Protein AF-A0A2G9T9T9-F1 (afdb_monomer_lite)

Organism: Teladorsagia circumcincta (NCBI:txid45464)

InterPro domains:
  IPR003439 ABC transporter-like, ATP-binding domain [PF00005] (70-100)
  IPR027417 P-loop containing nucleoside triphosphate hydrolase [G3DSA:3.40.50.300] (8-101)
  IPR027417 P-loop containing nucleoside triphosphate hydrolase [SSF52540] (23-100)
  IPR050173 ATP-binding cassette transporter C-like [PTHR24223] (2-101)

Radius of gyration: 25.41 Å; chains: 1; bounding box: 41×29×82 Å

pLDDT: mean 73.99, std 16.61, range [39.47, 94.25]

Sequence (101 aa):
MFQATVCSERINDFLRADELIRQRESPNDQEPSILLDNCFFSWGKEKEHLKDVCCPSHAHTKYPYVLYLQITLDVQKGELHAIVGSFGSGKSSLLSAILGN

Foldseek 3Di:
DVVVVVVVVVVVVVVPPDDPPPPPPDPPPFDFPDFDDQDKDWDDDDPPPPPPPPDPPDDPDPDPLIQIDTDGDTHTPPDDDDDDDDPPNCPVVVVCVRVVD

Secondary structure (DSSP, 8-state):
-HHHHHHHHHHHHHHHSPP-------TT----SEE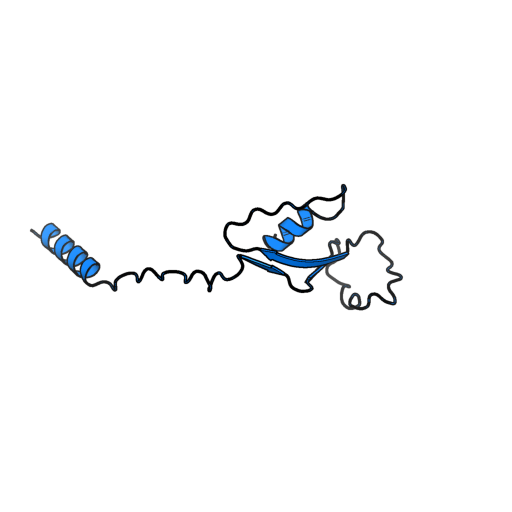EEEEEEEE-S-TT-TTS---TT----S-TT-EEEEEEEEE-TT--------TTSSHHHHHHHHHT-

Structure (mmCIF, N/CA/C/O backbone):
data_AF-A0A2G9T9T9-F1
#
_entry.id   AF-A0A2G9T9T9-F1
#
loop_
_atom_site.group_PDB
_atom_site.id
_atom_site.type_symbol
_atom_site.label_atom_id
_atom_site.label_alt_id
_atom_site.label_comp_id
_atom_site.label_asym_id
_atom_site.label_entity_id
_atom_site.label_seq_id
_atom_site.pdbx_PDB_ins_code
_atom_site.Cartn_x
_atom_site.Cartn_y
_atom_site.Cartn_z
_atom_site.occupancy
_atom_site.B_iso_or_equiv
_atom_site.auth_seq_id
_atom_site.auth_comp_id
_atom_site.auth_asym_id
_atom_site.auth_atom_id
_atom_site.pdbx_PDB_model_num
ATOM 1 N N . MET A 1 1 ? -5.260 15.679 53.254 1.00 62.16 1 MET A N 1
ATOM 2 C CA . MET A 1 1 ? -6.412 16.455 52.738 1.00 62.16 1 MET A CA 1
ATOM 3 C C . MET A 1 1 ? -6.155 16.999 51.332 1.00 62.16 1 MET A C 1
ATOM 5 O O . MET A 1 1 ? -6.963 16.725 50.463 1.00 62.16 1 MET A O 1
ATOM 9 N N . PHE A 1 2 ? -5.010 17.641 51.060 1.00 76.00 2 PHE A N 1
ATOM 10 C CA . PHE A 1 2 ? -4.683 18.222 49.741 1.00 76.00 2 PHE A CA 1
ATOM 11 C C . PHE A 1 2 ? -4.731 17.262 48.539 1.00 76.00 2 PHE A C 1
ATOM 13 O O . PHE A 1 2 ? -5.241 17.626 47.487 1.00 76.00 2 PHE A O 1
ATOM 20 N N . GLN A 1 3 ? -4.250 16.023 48.684 1.00 69.81 3 GLN A N 1
ATOM 21 C CA . GLN A 1 3 ? -4.283 15.050 47.582 1.00 69.81 3 GLN A CA 1
ATOM 22 C C . GLN A 1 3 ? -5.710 14.665 47.165 1.00 69.81 3 GLN A C 1
ATOM 24 O O . GLN A 1 3 ? -5.955 14.436 45.985 1.00 69.81 3 GLN A O 1
ATOM 29 N N . ALA A 1 4 ? -6.658 14.638 48.108 1.00 81.88 4 ALA A N 1
ATOM 30 C CA . ALA A 1 4 ? -8.054 14.337 47.801 1.00 81.88 4 ALA A CA 1
ATOM 31 C C . ALA A 1 4 ? -8.689 15.455 46.963 1.00 81.88 4 ALA A C 1
ATOM 33 O O . ALA A 1 4 ? -9.405 15.170 46.009 1.00 81.88 4 ALA A O 1
ATOM 34 N N . THR A 1 5 ? -8.358 16.713 47.265 1.00 90.38 5 THR A N 1
ATOM 35 C CA . THR A 1 5 ? -8.815 17.879 46.499 1.00 90.38 5 THR A CA 1
ATOM 36 C C . THR A 1 5 ? -8.304 17.836 45.058 1.00 90.38 5 THR A C 1
ATOM 38 O O . THR A 1 5 ? -9.103 17.913 44.130 1.00 90.38 5 THR A O 1
ATOM 41 N N . VAL A 1 6 ? -7.002 17.594 44.863 1.00 90.56 6 VAL A N 1
ATOM 42 C CA . VAL A 1 6 ? -6.384 17.528 43.523 1.00 90.56 6 VAL A CA 1
ATOM 43 C C . VAL A 1 6 ? -6.962 16.387 42.679 1.00 90.56 6 VAL A C 1
ATOM 45 O O . VAL A 1 6 ? -7.196 16.551 41.484 1.00 90.56 6 VAL A O 1
ATOM 48 N N . CYS A 1 7 ? -7.214 15.216 43.272 1.00 89.50 7 CYS A N 1
ATOM 49 C CA . CYS A 1 7 ? -7.834 14.104 42.547 1.00 89.50 7 CYS A CA 1
ATOM 50 C C . CYS A 1 7 ? -9.299 14.389 42.187 1.00 89.50 7 CYS A C 1
ATOM 52 O O . CYS A 1 7 ? -9.741 14.006 41.105 1.00 89.50 7 CYS A O 1
ATOM 54 N N . SER A 1 8 ? -10.035 15.076 43.065 1.00 92.62 8 SER A N 1
ATOM 55 C CA . SER A 1 8 ? -11.430 15.445 42.819 1.00 92.62 8 SER A CA 1
ATOM 56 C C . SER A 1 8 ? -11.561 16.432 41.657 1.00 92.62 8 SER A C 1
ATOM 58 O O . SER A 1 8 ? -12.471 16.285 40.845 1.00 92.62 8 SER A O 1
ATOM 60 N N . GLU A 1 9 ? -10.636 17.389 41.540 1.00 93.00 9 GLU A N 1
ATOM 61 C CA . GLU A 1 9 ? -10.565 18.313 40.399 1.00 93.00 9 GLU A CA 1
ATOM 62 C C . GLU A 1 9 ? -10.275 17.568 39.094 1.00 93.00 9 GLU A C 1
ATOM 64 O O . GLU A 1 9 ? -11.014 17.723 38.130 1.00 93.00 9 GLU A O 1
ATOM 69 N N . ARG A 1 10 ? -9.294 16.657 39.084 1.00 92.38 10 ARG A N 1
ATOM 70 C CA . ARG A 1 10 ? -8.954 15.870 37.883 1.00 92.38 10 ARG A CA 1
ATOM 71 C C . ARG A 1 10 ? -10.107 15.001 37.386 1.00 92.38 10 ARG A C 1
ATOM 73 O O . ARG A 1 10 ? -10.309 14.892 36.182 1.00 92.38 10 ARG A O 1
ATOM 80 N N . ILE A 1 11 ? -10.849 14.369 38.299 1.00 94.25 11 ILE A N 1
ATOM 81 C CA . ILE A 1 11 ? -12.031 13.573 37.940 1.00 94.25 11 ILE A CA 1
ATOM 82 C C . ILE A 1 11 ? -13.135 14.486 37.408 1.00 94.25 11 ILE A C 1
ATOM 84 O O . ILE A 1 11 ? -13.761 14.158 36.406 1.00 94.25 11 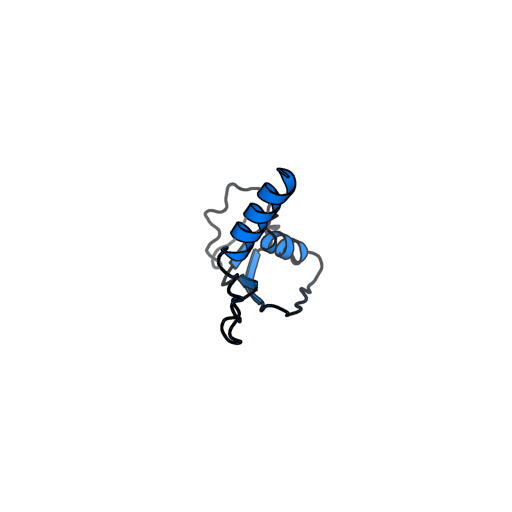ILE A O 1
ATOM 88 N N . ASN A 1 12 ? -13.367 15.631 38.050 1.00 93.62 12 ASN A N 1
ATOM 89 C CA . ASN A 1 12 ? -14.365 16.594 37.603 1.00 93.62 12 ASN A CA 1
ATOM 90 C C . ASN A 1 12 ? -14.031 17.169 36.216 1.00 93.62 12 ASN A C 1
ATOM 92 O O . ASN A 1 12 ? -14.931 17.299 35.394 1.00 93.62 12 ASN A O 1
ATOM 96 N N . ASP A 1 13 ? -12.760 17.452 35.935 1.00 91.75 13 ASP A N 1
ATOM 97 C CA . ASP A 1 13 ? -12.307 17.912 34.621 1.00 91.75 13 ASP A CA 1
ATOM 98 C C . ASP A 1 13 ? -12.451 16.812 33.564 1.00 91.75 13 ASP A C 1
ATOM 100 O O . ASP A 1 13 ? -12.935 17.073 32.467 1.00 91.75 13 ASP A O 1
ATOM 104 N N . PHE A 1 14 ? -12.114 15.564 33.906 1.00 90.12 14 PHE A N 1
ATOM 105 C CA . PHE A 1 14 ? -12.294 14.419 33.013 1.00 90.12 14 PHE A CA 1
ATOM 106 C C . PHE A 1 14 ? -13.770 14.156 32.685 1.00 90.12 14 PHE A C 1
ATOM 108 O O . PHE A 1 14 ? -14.107 13.919 31.532 1.00 90.12 14 PHE A O 1
ATOM 115 N N . LEU A 1 15 ? -14.660 14.225 33.680 1.00 90.12 15 LEU A N 1
ATOM 116 C CA . LEU A 1 15 ? -16.101 14.015 33.491 1.00 90.12 15 LEU A CA 1
ATOM 117 C C . LEU A 1 15 ? -16.795 15.178 32.769 1.00 90.12 15 LEU A C 1
ATOM 119 O O . LEU A 1 15 ? -17.901 15.002 32.268 1.00 90.12 15 LEU A O 1
ATOM 123 N N . ARG A 1 16 ? -16.175 16.364 32.747 1.00 89.81 16 ARG A N 1
ATOM 124 C CA . ARG A 1 16 ? -16.648 17.537 31.996 1.00 89.81 16 ARG A CA 1
ATOM 125 C C . ARG A 1 16 ? -16.047 17.644 30.600 1.00 89.81 16 ARG A C 1
ATOM 127 O O . ARG A 1 16 ? -16.463 18.526 29.855 1.00 89.81 16 ARG A O 1
ATOM 134 N N . ALA A 1 17 ? -15.060 16.817 30.270 1.00 88.69 17 ALA A N 1
ATOM 135 C CA . ALA A 1 17 ? -14.508 16.783 28.930 1.00 88.69 17 ALA A CA 1
ATOM 136 C C . ALA A 1 17 ? -15.595 16.346 27.941 1.00 88.69 17 ALA A C 1
ATOM 138 O O . ALA A 1 17 ? -16.443 15.513 28.270 1.00 88.69 17 ALA A O 1
ATOM 139 N N . ASP A 1 18 ? -15.560 16.910 26.736 1.00 87.06 18 ASP A N 1
ATOM 140 C CA . ASP A 1 18 ? -16.483 16.519 25.678 1.00 87.06 18 ASP A CA 1
ATOM 141 C C . ASP A 1 18 ? -16.374 15.011 25.422 1.00 87.06 18 ASP A C 1
ATOM 143 O O . ASP A 1 18 ? -15.274 14.457 25.298 1.00 87.06 18 ASP A O 1
ATOM 147 N N . GLU A 1 19 ? -17.522 14.334 25.352 1.00 80.69 19 GLU A N 1
ATOM 148 C CA . GLU A 1 19 ? -17.542 12.919 25.007 1.00 80.69 19 GLU A CA 1
ATOM 149 C C . GLU A 1 19 ? -16.928 12.731 23.618 1.00 80.69 19 GLU A C 1
ATOM 151 O O . GLU A 1 19 ? -17.285 13.414 22.653 1.00 80.69 19 GLU A O 1
ATOM 156 N N . LEU A 1 20 ? -16.017 11.763 23.497 1.00 74.88 20 LEU A N 1
ATOM 157 C CA . LEU A 1 20 ? -15.540 11.329 22.193 1.00 74.88 20 LEU A CA 1
ATOM 158 C C . LEU A 1 20 ? -16.722 10.723 21.439 1.00 74.88 20 LEU A C 1
ATOM 160 O O . LEU A 1 20 ? -17.114 9.578 21.673 1.00 74.88 20 LEU A O 1
ATOM 164 N N . ILE A 1 21 ? -17.284 11.500 20.518 1.00 75.06 21 ILE A N 1
ATOM 165 C CA . ILE A 1 21 ? -18.305 11.022 19.599 1.00 75.06 21 ILE A CA 1
ATOM 166 C C . ILE A 1 21 ? -17.648 9.936 18.753 1.00 75.06 21 ILE A C 1
ATOM 168 O O . ILE A 1 21 ? -16.835 10.204 17.867 1.00 75.06 21 ILE A O 1
ATOM 172 N N . ARG A 1 22 ? -17.992 8.679 19.034 1.00 64.69 22 ARG A N 1
ATOM 173 C CA . ARG A 1 22 ? -17.602 7.552 18.193 1.00 64.69 22 ARG A CA 1
ATOM 174 C C . ARG A 1 22 ? -18.381 7.692 16.891 1.00 64.69 22 ARG A C 1
ATOM 176 O O . ARG A 1 22 ? -19.531 7.261 16.820 1.00 64.69 22 ARG A O 1
ATOM 183 N N . GLN A 1 23 ? -17.790 8.339 15.886 1.00 62.47 23 GLN A N 1
ATOM 184 C CA . GLN A 1 23 ? -18.369 8.352 14.549 1.00 62.47 23 GLN A CA 1
ATOM 185 C C . GLN A 1 23 ? -18.572 6.894 14.130 1.00 62.47 23 GLN A C 1
ATOM 187 O O . GLN A 1 23 ? -17.620 6.130 13.977 1.00 62.47 23 GLN A O 1
ATOM 192 N N . ARG A 1 24 ? -19.838 6.482 14.011 1.00 57.53 24 ARG A N 1
ATOM 193 C CA . ARG A 1 24 ? -20.180 5.299 13.232 1.00 57.53 24 ARG A CA 1
ATOM 194 C C . ARG A 1 24 ? -19.790 5.648 11.805 1.00 57.53 24 ARG A C 1
ATOM 196 O O . ARG A 1 24 ? -20.457 6.486 11.205 1.00 57.53 24 ARG A O 1
ATOM 203 N N . GLU A 1 25 ? -18.718 5.046 11.297 1.00 59.72 25 GLU A N 1
ATOM 204 C CA . GLU A 1 25 ? -18.498 5.008 9.855 1.00 59.72 25 GLU A CA 1
ATOM 205 C C . GLU A 1 25 ? -19.795 4.449 9.253 1.00 59.72 25 GLU A C 1
ATOM 207 O O . GLU A 1 25 ? -20.243 3.353 9.612 1.00 59.72 25 GLU A O 1
ATOM 212 N N . SER A 1 26 ? -20.478 5.247 8.432 1.00 57.38 26 SER A N 1
ATOM 213 C CA . SER A 1 26 ? -21.557 4.711 7.619 1.00 57.38 26 SER A CA 1
ATOM 214 C C . SER A 1 26 ? -20.915 3.636 6.724 1.00 57.38 26 SER A C 1
ATOM 216 O O . SER A 1 26 ? -19.773 3.815 6.291 1.00 57.38 26 SER A O 1
ATOM 218 N N . PRO A 1 27 ? -21.579 2.507 6.427 1.00 59.00 27 PRO A N 1
ATOM 219 C CA . PRO A 1 27 ? -20.998 1.489 5.547 1.00 59.00 27 PRO A CA 1
ATOM 220 C C . PRO A 1 27 ? -20.656 2.021 4.142 1.00 59.00 27 PRO A C 1
ATOM 222 O O . PRO A 1 27 ? -20.036 1.303 3.368 1.00 59.00 27 PRO A O 1
ATOM 225 N N . ASN A 1 28 ? -21.050 3.260 3.821 1.00 57.38 28 ASN A N 1
ATOM 226 C CA . ASN A 1 28 ? -20.879 3.892 2.521 1.00 57.38 28 ASN A CA 1
ATOM 227 C C . ASN A 1 28 ? -19.841 5.035 2.497 1.00 57.38 28 ASN A C 1
ATOM 229 O O . ASN A 1 28 ? -19.523 5.499 1.410 1.00 57.38 28 ASN A O 1
ATOM 233 N N . ASP A 1 29 ? -19.302 5.462 3.648 1.00 59.31 29 ASP A N 1
ATOM 234 C CA . ASP A 1 29 ? -18.213 6.457 3.751 1.00 59.31 29 ASP A CA 1
ATOM 235 C C . ASP A 1 29 ? -16.862 5.777 4.044 1.00 59.31 29 ASP A C 1
ATOM 237 O O . ASP A 1 29 ? -16.065 6.235 4.865 1.00 59.31 29 ASP A O 1
ATOM 241 N N . GLN A 1 30 ? -16.600 4.628 3.418 1.00 65.88 30 GLN A N 1
ATOM 242 C CA . GLN A 1 30 ? -15.258 4.050 3.436 1.00 65.88 30 GLN A CA 1
ATOM 243 C C . GLN A 1 30 ? -14.414 4.844 2.433 1.00 65.88 30 GLN A C 1
ATOM 245 O O . GLN A 1 30 ? -14.424 4.558 1.239 1.00 65.88 30 GLN A O 1
ATOM 250 N N . GLU A 1 31 ? -13.715 5.883 2.897 1.00 72.06 31 GLU A N 1
ATOM 251 C CA . GLU A 1 31 ? -12.654 6.475 2.080 1.00 72.06 31 GLU A CA 1
ATOM 252 C C . GLU A 1 31 ? -11.615 5.386 1.748 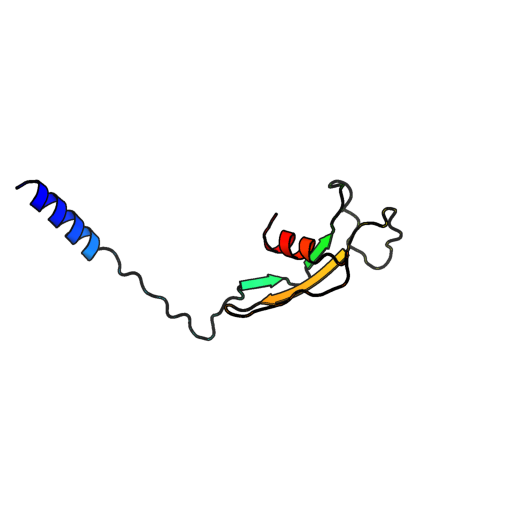1.00 72.06 31 GLU A C 1
ATOM 254 O O . GLU A 1 31 ? -11.217 4.626 2.649 1.00 72.06 31 GLU A O 1
ATOM 259 N N . PRO A 1 32 ? -11.175 5.285 0.479 1.00 80.00 32 PRO A N 1
ATOM 260 C CA . PRO A 1 32 ? -10.188 4.295 0.080 1.00 80.00 32 PRO A CA 1
ATOM 261 C C . PRO A 1 32 ? -8.897 4.503 0.870 1.00 80.00 32 PRO A C 1
ATOM 263 O O . PRO A 1 32 ? -8.449 5.625 1.101 1.00 80.00 32 PRO A O 1
ATOM 266 N N . SER A 1 33 ? -8.277 3.399 1.282 1.00 84.56 33 SER A N 1
ATOM 267 C CA . SER A 1 33 ? -7.009 3.438 2.018 1.00 84.56 33 SER A CA 1
ATOM 268 C C . SER A 1 33 ? -5.845 3.841 1.120 1.00 84.56 33 SER A C 1
ATOM 270 O O . SER A 1 33 ? -4.896 4.469 1.582 1.00 84.56 33 SER A O 1
ATOM 272 N N . ILE A 1 34 ? -5.897 3.452 -0.155 1.00 87.88 34 ILE A N 1
ATOM 273 C CA . ILE A 1 34 ? -4.907 3.822 -1.166 1.00 87.88 34 ILE A CA 1
ATOM 274 C C . ILE A 1 34 ? -5.669 4.128 -2.451 1.00 87.88 34 ILE A C 1
ATOM 276 O O . ILE A 1 34 ? -6.371 3.260 -2.965 1.00 87.88 34 ILE A O 1
ATOM 280 N N . LEU A 1 35 ? -5.498 5.341 -2.973 1.00 89.50 35 LEU A N 1
ATOM 281 C CA . LEU A 1 35 ? -6.031 5.757 -4.265 1.00 89.50 35 LEU A CA 1
ATOM 282 C C . LEU A 1 35 ? -4.889 6.309 -5.120 1.00 89.50 35 LEU A C 1
ATOM 284 O O . LEU A 1 35 ? -4.299 7.340 -4.803 1.00 89.50 35 LEU A O 1
ATOM 288 N N . LEU A 1 36 ? -4.579 5.610 -6.204 1.00 88.56 36 LEU A N 1
ATOM 289 C CA . LEU A 1 36 ? -3.689 6.056 -7.266 1.00 88.56 36 LEU A CA 1
ATOM 290 C C . LEU A 1 36 ? -4.542 6.213 -8.521 1.00 88.56 36 LEU A C 1
ATOM 292 O O . LEU A 1 36 ? -5.133 5.236 -8.972 1.00 88.56 36 LEU A O 1
ATOM 296 N N . ASP A 1 37 ? -4.598 7.409 -9.097 1.00 88.06 37 ASP A N 1
ATOM 297 C CA . ASP A 1 37 ? -5.263 7.644 -10.382 1.00 88.06 37 ASP A CA 1
ATOM 298 C C . ASP A 1 37 ? -4.245 8.124 -11.412 1.00 88.06 37 ASP A C 1
ATOM 300 O O . ASP A 1 37 ? -3.584 9.141 -11.203 1.00 88.06 37 ASP A O 1
ATOM 304 N N . ASN A 1 38 ? -4.080 7.362 -12.499 1.00 83.38 38 ASN A N 1
ATOM 305 C CA . ASN A 1 38 ? -3.191 7.683 -13.621 1.00 83.38 38 ASN A CA 1
ATOM 306 C C . ASN A 1 38 ? -1.782 8.126 -13.188 1.00 83.38 38 ASN A C 1
ATOM 308 O O . ASN A 1 38 ? -1.184 9.039 -13.763 1.00 83.38 38 ASN A O 1
ATOM 312 N N . CYS A 1 39 ? -1.249 7.480 -12.152 1.00 79.44 39 CYS A N 1
ATOM 313 C CA . CYS A 1 39 ? 0.029 7.845 -11.564 1.00 79.44 39 CYS A CA 1
ATOM 314 C C . CYS A 1 39 ? 1.177 7.280 -12.401 1.00 79.44 39 CYS A C 1
ATOM 316 O O . CYS A 1 39 ? 1.162 6.102 -12.764 1.00 79.44 39 CYS A O 1
ATOM 318 N N . PHE A 1 40 ? 2.188 8.110 -12.657 1.00 81.38 40 PHE A N 1
ATOM 319 C CA . PHE A 1 40 ? 3.392 7.730 -13.389 1.00 81.38 40 PHE A CA 1
ATOM 320 C C . PHE A 1 40 ? 4.592 7.665 -12.458 1.00 81.38 40 PHE A C 1
ATOM 322 O O . PHE A 1 40 ? 4.914 8.636 -11.774 1.00 81.38 40 PHE A O 1
ATOM 329 N N . PHE A 1 41 ? 5.288 6.533 -12.478 1.00 78.56 41 PHE A N 1
ATOM 330 C CA . PHE A 1 41 ? 6.493 6.340 -11.691 1.00 78.56 41 PHE A CA 1
ATOM 331 C C . PHE A 1 41 ? 7.704 6.058 -12.577 1.00 78.56 41 PHE A C 1
ATOM 333 O O . PHE A 1 41 ? 7.618 5.304 -13.548 1.00 78.56 41 PHE A O 1
ATOM 340 N N . SER A 1 42 ? 8.841 6.651 -12.205 1.00 78.06 42 SER A N 1
ATOM 341 C CA . SER A 1 42 ? 10.133 6.461 -12.863 1.00 78.06 42 SER A CA 1
ATOM 342 C C . SER A 1 42 ? 11.250 6.327 -11.833 1.00 78.06 42 SER A C 1
ATOM 344 O O . SER A 1 42 ? 11.411 7.208 -10.989 1.00 78.06 42 SER A O 1
ATOM 346 N N . TRP A 1 43 ? 12.065 5.275 -11.931 1.00 74.75 43 TRP A N 1
ATOM 347 C CA . TRP A 1 43 ? 13.261 5.103 -11.098 1.00 74.75 43 TRP A CA 1
ATOM 348 C C . TRP A 1 43 ? 14.530 5.243 -11.938 1.00 74.75 43 TRP A C 1
ATOM 350 O O . TRP A 1 43 ? 14.736 4.505 -12.898 1.00 74.75 43 TRP A O 1
ATOM 360 N N . GLY A 1 44 ? 15.390 6.191 -11.560 1.00 65.94 44 GLY A N 1
ATOM 361 C CA . GLY A 1 44 ? 16.666 6.488 -12.212 1.00 65.94 44 GLY A CA 1
ATOM 362 C C . GLY A 1 44 ? 17.542 7.377 -11.322 1.00 65.94 44 GLY A C 1
ATOM 363 O O . GLY A 1 44 ? 17.033 8.080 -10.453 1.00 65.94 44 GLY A O 1
ATOM 364 N N . LYS A 1 45 ? 18.870 7.319 -11.491 1.00 58.41 45 LYS A N 1
ATOM 365 C CA . LYS A 1 45 ? 19.840 7.992 -10.601 1.00 58.41 45 LYS A CA 1
ATOM 366 C C . LYS A 1 45 ? 20.029 9.497 -10.843 1.00 58.41 45 LYS A C 1
ATOM 368 O O . LYS A 1 45 ? 20.770 10.115 -10.089 1.00 58.41 45 LYS A O 1
ATOM 373 N N . GLU A 1 46 ? 19.365 10.110 -11.817 1.00 55.94 46 GLU A N 1
ATOM 374 C CA . GLU A 1 46 ? 19.569 11.532 -12.122 1.00 55.94 46 GLU A CA 1
ATOM 375 C C . GLU A 1 46 ? 18.265 12.323 -11.992 1.00 55.94 46 GLU A C 1
ATOM 377 O O . GLU A 1 46 ? 17.340 12.178 -12.787 1.00 55.94 46 GLU A O 1
ATOM 382 N N . LYS A 1 47 ? 18.204 13.174 -10.961 1.00 48.81 47 LYS A N 1
ATOM 383 C CA . LYS A 1 47 ? 17.052 14.024 -10.621 1.00 48.81 47 LYS A CA 1
ATOM 384 C C . LYS A 1 47 ? 16.894 15.258 -11.525 1.00 48.81 47 LYS A C 1
ATOM 386 O O . LYS A 1 47 ? 16.024 16.078 -11.258 1.00 48.81 47 LYS A O 1
ATOM 391 N N . GLU A 1 48 ? 17.699 15.422 -12.577 1.00 52.28 48 GLU A N 1
ATOM 392 C CA . GLU A 1 48 ? 17.832 16.736 -13.227 1.00 52.28 48 GLU A CA 1
ATOM 393 C C . GLU A 1 48 ? 17.216 16.886 -14.627 1.00 52.28 48 GLU A C 1
ATOM 395 O O . GLU A 1 48 ? 17.096 18.023 -15.075 1.00 52.28 48 GLU A O 1
ATOM 400 N N . HIS A 1 49 ? 16.787 15.838 -15.343 1.00 45.00 49 HIS A N 1
ATOM 401 C CA . HIS A 1 49 ? 16.359 15.982 -16.759 1.00 45.00 49 HIS A CA 1
ATOM 402 C C . HIS A 1 49 ? 14.963 15.407 -17.095 1.00 45.00 49 HIS A C 1
ATOM 404 O O . HIS A 1 49 ? 14.674 15.074 -18.240 1.00 45.00 49 HIS A O 1
ATOM 410 N N . LEU A 1 50 ? 14.047 15.339 -16.124 1.00 50.66 50 LEU A N 1
ATOM 411 C CA . LEU A 1 50 ? 12.675 14.833 -16.324 1.00 50.66 50 LEU A CA 1
ATOM 412 C C . LEU A 1 50 ? 11.667 15.892 -16.826 1.00 50.66 50 LEU A C 1
ATOM 414 O O . LEU A 1 50 ? 10.474 15.760 -16.577 1.00 50.66 50 LEU A O 1
ATOM 418 N N . LYS A 1 51 ? 12.103 16.954 -17.519 1.00 47.50 51 LYS A N 1
ATOM 419 C CA . LYS A 1 51 ? 11.157 17.937 -18.094 1.00 47.50 51 LYS A CA 1
ATOM 420 C C . LYS A 1 51 ? 10.506 17.476 -19.403 1.00 47.50 51 LYS A C 1
ATOM 422 O O . LYS A 1 51 ? 9.469 18.019 -19.765 1.00 47.50 51 LYS A O 1
ATOM 427 N N . ASP A 1 52 ? 11.039 16.435 -20.043 1.00 46.31 52 ASP A N 1
ATOM 428 C CA . ASP A 1 52 ? 10.611 16.031 -21.391 1.00 46.31 52 ASP A CA 1
ATOM 429 C C . ASP A 1 52 ? 9.892 14.670 -21.459 1.00 46.31 52 ASP A C 1
ATOM 431 O O . ASP A 1 52 ? 9.599 14.173 -22.545 1.00 46.31 52 ASP A O 1
ATOM 435 N N . VAL A 1 53 ? 9.554 14.047 -20.324 1.00 52.38 53 VAL A N 1
ATOM 436 C CA . VAL A 1 53 ? 8.932 12.705 -20.302 1.00 52.38 53 VAL A CA 1
ATOM 437 C C . VAL A 1 53 ? 7.433 12.787 -19.988 1.00 52.38 53 VAL A C 1
ATOM 439 O O . VAL A 1 53 ? 6.952 12.193 -19.031 1.00 52.38 53 VAL A O 1
ATOM 442 N N . CYS A 1 54 ? 6.683 13.532 -20.804 1.00 43.84 54 CYS A N 1
ATOM 443 C CA . CYS A 1 54 ? 5.208 13.528 -20.782 1.00 43.84 54 CYS A CA 1
ATOM 444 C C . CYS A 1 54 ? 4.572 13.048 -22.098 1.00 43.84 54 CYS A C 1
ATOM 446 O O . CYS A 1 54 ? 3.351 13.061 -22.227 1.00 43.84 54 CYS A O 1
ATOM 448 N N . CYS A 1 55 ? 5.362 12.593 -23.077 1.00 39.47 55 CYS A N 1
ATOM 449 C CA . CYS A 1 55 ? 4.841 12.221 -24.394 1.00 39.47 55 CYS A CA 1
ATOM 450 C C . CYS A 1 55 ? 5.214 10.769 -24.756 1.00 39.47 55 CYS A C 1
ATOM 452 O O . CYS A 1 55 ? 6.355 10.520 -25.148 1.00 39.47 55 CYS A O 1
ATOM 454 N N . PRO A 1 56 ? 4.263 9.813 -24.720 1.00 47.25 56 PRO A N 1
ATOM 455 C CA . PRO A 1 56 ? 4.513 8.420 -25.103 1.00 47.25 56 PRO A CA 1
ATOM 456 C C . PRO A 1 56 ? 4.768 8.222 -26.609 1.00 47.25 56 PRO A C 1
ATOM 458 O O . PRO A 1 56 ? 5.122 7.129 -27.035 1.00 47.25 56 PRO A O 1
ATOM 461 N N . SER A 1 57 ? 4.603 9.261 -27.436 1.00 43.88 57 SER A N 1
ATOM 462 C CA . SER A 1 57 ? 4.687 9.148 -28.899 1.00 43.88 57 SER A CA 1
ATOM 463 C C . SER A 1 57 ? 6.091 9.302 -29.503 1.00 43.88 57 SER A C 1
ATOM 465 O O . SER A 1 57 ? 6.258 8.986 -30.674 1.00 43.88 57 SER A O 1
ATOM 467 N N . HIS A 1 58 ? 7.084 9.817 -28.766 1.00 43.53 58 HIS A N 1
ATOM 468 C CA . HIS A 1 58 ? 8.395 10.188 -29.336 1.00 43.53 58 HIS A CA 1
ATOM 469 C C . HIS A 1 58 ? 9.563 9.987 -28.350 1.00 43.53 58 HIS A C 1
ATOM 471 O O . HIS A 1 58 ? 10.423 10.850 -28.200 1.00 43.53 58 HIS A O 1
ATOM 477 N N . ALA A 1 59 ? 9.622 8.851 -27.655 1.00 46.19 59 ALA A N 1
ATOM 478 C CA . ALA A 1 59 ? 10.716 8.560 -26.726 1.00 46.19 59 ALA A CA 1
ATOM 479 C C . ALA A 1 59 ? 11.776 7.641 -27.361 1.00 46.19 59 ALA A C 1
ATOM 481 O O . ALA A 1 59 ? 11.867 6.459 -27.048 1.00 46.19 59 ALA A O 1
ATOM 482 N N . HIS A 1 60 ? 12.629 8.199 -28.225 1.00 42.16 60 HIS A N 1
ATOM 483 C CA . HIS A 1 60 ? 13.994 7.682 -28.384 1.00 42.16 60 HIS A CA 1
ATOM 484 C C . HIS A 1 60 ? 14.829 8.233 -27.219 1.00 42.16 60 HIS A C 1
ATOM 486 O O . HIS A 1 60 ? 15.579 9.198 -27.360 1.00 42.16 60 HIS A O 1
ATOM 492 N N . THR A 1 61 ? 14.644 7.680 -26.020 1.00 42.44 61 THR A N 1
ATOM 493 C CA . THR A 1 61 ? 15.360 8.128 -24.823 1.00 42.44 61 THR A CA 1
ATOM 494 C C . THR A 1 61 ? 16.696 7.403 -24.676 1.00 42.44 61 THR A C 1
ATOM 496 O O . THR A 1 61 ? 16.798 6.182 -24.621 1.00 42.44 61 THR A O 1
ATOM 499 N N . LYS A 1 62 ? 17.740 8.224 -24.566 1.00 47.88 62 LYS A N 1
ATOM 500 C CA . LYS A 1 62 ? 19.174 7.942 -24.387 1.00 47.88 62 LYS A CA 1
ATOM 501 C C . LYS A 1 62 ? 19.543 7.062 -23.169 1.00 47.88 62 LYS A C 1
ATOM 503 O O . LYS A 1 62 ? 20.718 6.763 -22.981 1.00 47.88 62 LYS A O 1
ATOM 508 N N . TYR A 1 63 ? 18.581 6.629 -22.351 1.00 47.97 63 TYR A N 1
ATOM 509 C CA . TYR A 1 63 ? 18.828 5.924 -21.088 1.00 47.97 63 TYR A CA 1
ATOM 510 C C . TYR A 1 63 ? 17.888 4.714 -20.938 1.00 47.97 63 TYR A C 1
ATOM 512 O O . TYR A 1 63 ? 16.735 4.878 -20.542 1.00 47.97 63 TYR A O 1
ATOM 520 N N . PRO A 1 64 ? 18.363 3.489 -21.222 1.00 49.72 64 PRO A N 1
ATOM 521 C CA . PRO A 1 64 ? 17.517 2.297 -21.354 1.00 49.72 64 PRO A CA 1
ATOM 522 C C . PRO A 1 64 ? 17.065 1.671 -20.020 1.00 49.72 64 PRO A C 1
ATOM 524 O O . PRO A 1 64 ? 16.476 0.596 -20.024 1.00 49.72 64 PRO A O 1
ATOM 527 N N . TYR A 1 65 ? 17.346 2.306 -18.876 1.00 55.00 65 TYR A N 1
ATOM 528 C CA . TYR A 1 65 ? 17.124 1.718 -17.545 1.00 55.00 65 TYR A CA 1
ATOM 529 C C . TYR A 1 65 ? 16.006 2.385 -16.736 1.00 55.00 65 TYR A C 1
ATOM 531 O O . TYR A 1 65 ? 15.828 2.057 -15.564 1.00 55.00 65 TYR A O 1
ATOM 539 N N . VAL A 1 66 ? 15.269 3.332 -17.324 1.00 60.50 66 VAL A N 1
ATOM 540 C CA . VAL A 1 66 ? 14.162 3.997 -16.629 1.00 60.50 66 VAL A CA 1
ATOM 541 C C . VAL A 1 66 ? 12.931 3.104 -16.708 1.00 60.50 66 VAL A C 1
ATOM 543 O O . VAL A 1 66 ? 12.343 2.927 -17.772 1.00 60.50 66 VAL A O 1
ATOM 546 N N . LEU A 1 67 ? 12.548 2.525 -15.572 1.00 65.69 67 LEU A N 1
ATOM 547 C CA . LEU A 1 67 ? 11.320 1.748 -15.470 1.00 65.69 67 LEU A CA 1
ATOM 548 C C . LEU A 1 67 ? 10.139 2.712 -15.378 1.00 65.69 67 LEU A C 1
ATOM 550 O O . LEU A 1 67 ? 10.050 3.456 -14.405 1.00 65.69 67 LEU A O 1
ATOM 554 N N . TYR A 1 68 ? 9.282 2.714 -16.398 1.00 68.75 68 TYR A N 1
ATOM 555 C CA . TYR A 1 68 ? 8.096 3.564 -16.487 1.00 68.75 68 TYR A CA 1
ATOM 556 C C . TYR A 1 68 ? 6.855 2.754 -16.125 1.00 68.75 68 TYR A C 1
ATOM 558 O O . TYR A 1 68 ? 6.599 1.711 -16.729 1.00 68.75 68 TYR A O 1
ATOM 566 N N . LEU A 1 69 ? 6.101 3.217 -15.132 1.00 73.81 69 LEU A N 1
ATOM 567 C CA . LEU A 1 69 ? 4.947 2.495 -14.612 1.00 73.81 69 LEU A CA 1
ATOM 568 C C . LEU A 1 69 ? 3.754 3.443 -14.513 1.00 73.81 69 LEU A C 1
ATOM 570 O O . LEU A 1 69 ? 3.807 4.406 -13.753 1.00 73.81 69 LEU A O 1
ATOM 574 N N . GLN A 1 70 ? 2.704 3.167 -15.286 1.00 81.81 70 GLN A N 1
ATOM 575 C CA . GLN A 1 70 ? 1.414 3.847 -15.189 1.00 81.81 70 GLN A CA 1
ATOM 576 C C . GLN A 1 70 ? 0.462 2.968 -14.379 1.00 81.81 70 GLN A C 1
ATOM 578 O O . GLN A 1 70 ? 0.205 1.830 -14.774 1.00 81.81 70 GLN A O 1
ATOM 583 N N . ILE A 1 71 ? -0.036 3.470 -13.247 1.00 84.69 71 ILE A N 1
ATOM 584 C CA . ILE A 1 71 ? -0.909 2.705 -12.348 1.00 84.69 71 ILE A CA 1
ATOM 585 C C . ILE A 1 71 ? -2.135 3.519 -11.961 1.00 84.69 71 ILE A C 1
ATOM 587 O O . ILE A 1 71 ? -2.024 4.664 -11.523 1.00 84.69 71 ILE A O 1
ATOM 591 N N . THR A 1 72 ? -3.280 2.846 -12.043 1.00 86.88 72 THR A N 1
ATOM 592 C CA . THR A 1 72 ? -4.516 3.218 -11.362 1.00 86.88 72 THR A CA 1
ATOM 593 C C . THR A 1 72 ? -4.848 2.097 -10.377 1.00 86.88 72 THR A C 1
ATOM 595 O O . THR A 1 72 ? -4.909 0.933 -10.774 1.00 86.88 72 THR A O 1
ATOM 598 N N . LEU A 1 73 ? -4.981 2.424 -9.094 1.00 88.00 73 LEU A N 1
ATOM 599 C CA . LEU A 1 73 ? -5.199 1.476 -8.004 1.00 88.00 73 LEU A CA 1
ATOM 600 C C . LEU A 1 73 ? -6.159 2.090 -6.983 1.00 88.00 73 LEU A C 1
ATOM 602 O O . LEU A 1 73 ? -5.914 3.188 -6.498 1.00 88.00 73 LEU A O 1
ATOM 606 N N . ASP A 1 74 ? -7.200 1.350 -6.628 1.00 90.12 74 ASP A N 1
ATOM 607 C CA . ASP A 1 74 ? -8.152 1.686 -5.5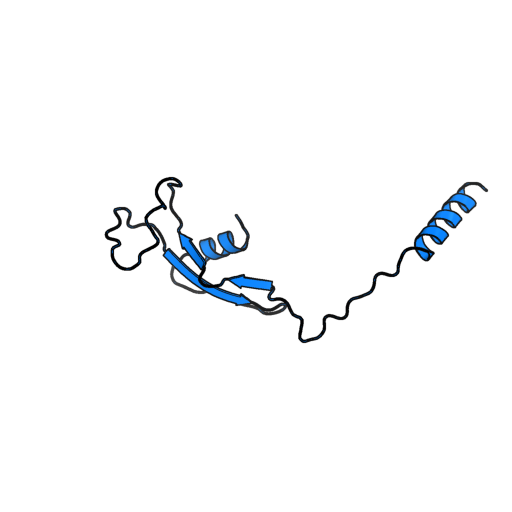71 1.00 90.12 74 ASP A CA 1
ATOM 608 C C . ASP A 1 74 ? -8.174 0.513 -4.583 1.00 90.12 74 ASP A C 1
ATOM 610 O O . ASP A 1 74 ? -8.476 -0.618 -4.972 1.00 90.12 74 ASP A O 1
ATOM 614 N N . VAL A 1 75 ? -7.752 0.760 -3.341 1.00 89.69 75 VAL A N 1
ATOM 615 C CA . VAL A 1 75 ? -7.711 -0.239 -2.263 1.00 89.69 75 VAL A CA 1
ATOM 616 C C . VAL A 1 75 ? -8.602 0.216 -1.122 1.00 89.69 75 VAL A C 1
ATOM 618 O O . VAL A 1 75 ? -8.343 1.246 -0.490 1.00 89.69 75 VAL A O 1
ATOM 621 N N . GLN A 1 76 ? -9.601 -0.601 -0.799 1.00 89.06 76 GLN A N 1
ATOM 622 C CA . GLN A 1 76 ? -10.530 -0.333 0.292 1.00 89.06 76 GLN A CA 1
ATOM 623 C C . GLN A 1 76 ? -9.976 -0.817 1.639 1.00 89.06 76 GLN A C 1
ATOM 625 O O . GLN A 1 76 ? -9.103 -1.691 1.716 1.00 89.06 76 GLN A O 1
ATOM 630 N N . LYS A 1 77 ? -10.475 -0.243 2.741 1.00 85.06 77 LYS A N 1
ATOM 631 C CA . LYS A 1 77 ? -10.080 -0.670 4.092 1.00 85.06 77 LYS A CA 1
ATOM 632 C C . LYS A 1 77 ? -10.452 -2.141 4.309 1.00 85.06 77 LYS A C 1
ATOM 634 O O . LYS A 1 77 ? -11.584 -2.553 4.080 1.00 85.06 77 LYS A O 1
ATOM 639 N N . GLY A 1 78 ? -9.499 -2.926 4.811 1.00 84.31 78 GLY A N 1
ATOM 640 C CA . GLY A 1 78 ? -9.707 -4.343 5.133 1.00 84.31 78 GLY A CA 1
ATOM 641 C C . GLY A 1 78 ? -9.519 -5.313 3.963 1.00 84.31 78 GLY A C 1
ATOM 642 O O . GLY A 1 78 ? -9.657 -6.519 4.161 1.00 84.31 78 GLY A O 1
ATOM 643 N N . GLU A 1 79 ? -9.161 -4.827 2.773 1.00 83.75 79 GLU A N 1
ATOM 644 C CA . GLU A 1 79 ? -8.826 -5.681 1.635 1.00 83.75 79 GLU A CA 1
ATOM 645 C C . GLU A 1 79 ? -7.360 -6.132 1.651 1.00 83.75 79 GLU A C 1
ATOM 647 O O . GLU A 1 79 ? -6.457 -5.402 2.064 1.00 83.75 79 GLU A O 1
ATOM 652 N N . LEU A 1 80 ? -7.114 -7.346 1.152 1.00 88.25 80 LEU A N 1
ATOM 653 C CA . LEU A 1 80 ? -5.774 -7.893 0.965 1.00 88.25 80 LEU A CA 1
ATOM 654 C C . LEU A 1 80 ? -5.454 -7.981 -0.529 1.00 88.25 80 LEU A C 1
ATOM 656 O O . LEU A 1 80 ? -6.027 -8.799 -1.246 1.00 88.25 80 LEU A O 1
ATOM 660 N N . HIS A 1 81 ? -4.490 -7.178 -0.974 1.00 88.75 81 HIS A N 1
ATOM 661 C CA . HIS A 1 81 ? -4.023 -7.140 -2.360 1.00 88.75 81 HIS A CA 1
ATOM 662 C C . HIS A 1 81 ? -2.611 -7.719 -2.483 1.00 88.75 81 HIS A C 1
ATOM 664 O O . HIS A 1 81 ? -1.764 -7.513 -1.613 1.00 88.75 81 HIS A O 1
ATOM 670 N N . ALA A 1 82 ? -2.340 -8.430 -3.580 1.00 91.00 82 ALA A N 1
ATOM 671 C CA . ALA A 1 82 ? -1.032 -9.020 -3.866 1.00 91.00 82 ALA A CA 1
ATOM 672 C C . ALA A 1 82 ? -0.444 -8.452 -5.165 1.00 91.00 82 ALA A C 1
ATOM 674 O O . ALA A 1 82 ? -1.047 -8.553 -6.231 1.00 91.00 82 ALA A O 1
ATOM 675 N N . ILE A 1 83 ? 0.770 -7.900 -5.087 1.00 88.75 83 ILE A N 1
ATOM 676 C CA . ILE A 1 83 ? 1.502 -7.383 -6.250 1.00 88.75 83 ILE A CA 1
ATOM 677 C C . ILE A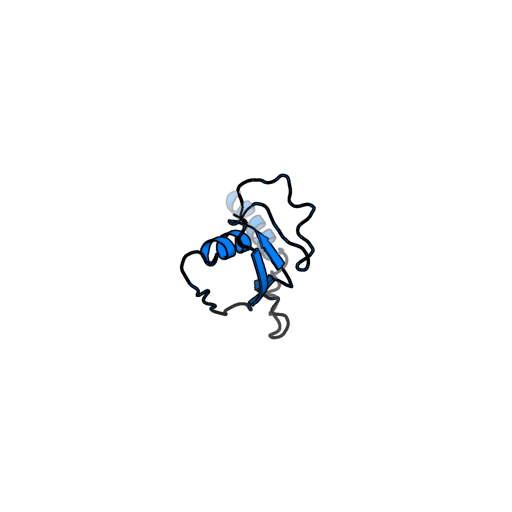 1 83 ? 2.432 -8.483 -6.777 1.00 88.75 83 ILE A C 1
ATOM 679 O O . ILE A 1 83 ? 3.408 -8.855 -6.121 1.00 88.75 83 ILE A O 1
ATOM 683 N N . VAL A 1 84 ? 2.160 -8.984 -7.984 1.00 89.81 84 VAL A N 1
ATOM 684 C CA . VAL A 1 84 ? 2.924 -10.067 -8.629 1.00 89.81 84 VAL A CA 1
ATOM 685 C C . VAL A 1 84 ? 3.491 -9.633 -9.982 1.00 89.81 84 VAL A C 1
ATOM 687 O O . VAL A 1 84 ? 2.952 -8.757 -10.648 1.00 89.81 84 VAL A O 1
ATOM 690 N N . GLY A 1 85 ? 4.617 -10.221 -10.388 1.00 87.69 85 GLY A N 1
ATOM 691 C CA . GLY A 1 85 ? 5.305 -9.872 -11.634 1.00 87.69 85 GLY A CA 1
ATOM 692 C C . GLY A 1 85 ? 6.737 -10.406 -11.691 1.00 87.69 85 GLY A C 1
ATOM 693 O O . GLY A 1 85 ? 7.305 -10.791 -10.664 1.00 87.69 85 GLY A O 1
ATOM 694 N N . SER A 1 86 ? 7.340 -10.404 -12.879 1.00 87.12 86 SER A N 1
ATOM 695 C CA . SER A 1 86 ? 8.703 -10.898 -13.134 1.00 87.12 86 SER A CA 1
ATOM 696 C C . SER A 1 86 ? 9.785 -10.145 -12.344 1.00 87.12 86 SER A C 1
ATOM 698 O O . SER A 1 86 ? 9.566 -9.051 -11.816 1.00 87.12 86 SER A O 1
ATOM 700 N N . PHE A 1 87 ? 10.979 -10.732 -12.207 1.00 84.19 87 PHE A N 1
ATOM 701 C CA . PHE A 1 87 ? 12.112 -10.032 -11.592 1.00 84.19 87 PHE A CA 1
ATOM 702 C C . PHE A 1 87 ? 12.407 -8.722 -12.344 1.00 84.19 87 PHE A C 1
ATOM 704 O O . PHE A 1 87 ? 12.371 -8.691 -13.570 1.00 84.19 87 PHE A O 1
ATOM 711 N N . GLY A 1 88 ? 12.661 -7.635 -11.609 1.00 78.88 88 GLY A N 1
ATOM 712 C CA . GLY A 1 88 ? 12.915 -6.319 -12.203 1.00 78.88 88 GLY A CA 1
ATOM 713 C C . GLY A 1 88 ? 11.674 -5.534 -12.644 1.00 78.88 88 GLY A C 1
ATOM 714 O O . GLY A 1 88 ? 11.833 -4.417 -13.103 1.00 78.88 88 GLY A O 1
ATOM 715 N N . SER A 1 89 ? 10.448 -6.037 -12.452 1.00 79.81 89 SER A N 1
ATOM 716 C CA . SER A 1 89 ? 9.210 -5.345 -12.865 1.00 79.81 89 SER A CA 1
ATOM 717 C C . SER A 1 89 ? 8.798 -4.137 -12.002 1.00 79.81 89 SER A C 1
ATOM 719 O O . SER A 1 89 ? 7.708 -3.607 -12.182 1.00 79.81 89 SER A O 1
ATOM 721 N N . GLY A 1 90 ? 9.604 -3.743 -11.011 1.00 81.06 90 GLY A N 1
ATOM 722 C CA . GLY A 1 90 ? 9.304 -2.590 -10.152 1.00 81.06 90 GLY A CA 1
ATOM 723 C C . GLY A 1 90 ? 8.365 -2.846 -8.963 1.00 81.06 90 GLY A C 1
ATOM 724 O O . GLY A 1 90 ? 7.879 -1.886 -8.386 1.00 81.06 90 GLY A O 1
ATOM 725 N N . LYS A 1 91 ? 8.125 -4.098 -8.536 1.00 90.50 91 LYS A N 1
ATOM 726 C CA . LYS A 1 91 ? 7.247 -4.412 -7.376 1.00 90.50 91 LYS A CA 1
ATOM 727 C C . LYS A 1 91 ? 7.689 -3.733 -6.074 1.00 90.50 91 LYS A C 1
ATOM 729 O O . LYS A 1 91 ? 6.902 -3.055 -5.427 1.00 90.50 91 LYS A O 1
ATOM 734 N N . SER A 1 92 ? 8.957 -3.915 -5.694 1.00 88.88 92 SER A N 1
ATOM 735 C CA . SER A 1 92 ? 9.523 -3.292 -4.490 1.00 88.88 92 SER A CA 1
ATOM 736 C C . SER A 1 92 ? 9.571 -1.772 -4.625 1.00 88.88 92 SER A C 1
ATOM 738 O O . SER A 1 92 ? 9.273 -1.070 -3.671 1.00 88.88 92 SER A O 1
ATOM 740 N N . SER A 1 93 ? 9.876 -1.276 -5.826 1.00 87.06 93 SER A N 1
ATOM 741 C CA . SER A 1 93 ? 9.870 0.151 -6.148 1.00 87.06 93 SER A CA 1
ATOM 742 C C . SER A 1 93 ? 8.482 0.770 -5.964 1.00 87.06 93 SER A C 1
ATOM 744 O O . SER A 1 93 ? 8.357 1.791 -5.298 1.00 87.06 93 SER A O 1
ATOM 746 N N . LEU A 1 94 ? 7.432 0.113 -6.464 1.00 86.69 94 LEU A N 1
ATOM 747 C CA . LEU A 1 94 ? 6.045 0.535 -6.290 1.00 86.69 94 LEU A CA 1
ATOM 748 C C . LEU A 1 94 ? 5.651 0.603 -4.809 1.00 86.69 94 LEU A C 1
ATOM 750 O O . LEU A 1 94 ? 5.065 1.591 -4.381 1.00 86.69 94 LEU A O 1
ATOM 754 N N . LEU A 1 95 ? 6.024 -0.403 -4.012 1.00 89.12 95 LEU A N 1
ATOM 755 C CA . LEU A 1 95 ? 5.788 -0.376 -2.565 1.00 89.12 95 LEU A CA 1
ATOM 756 C C . LEU A 1 95 ? 6.528 0.779 -1.878 1.00 89.12 95 LEU A C 1
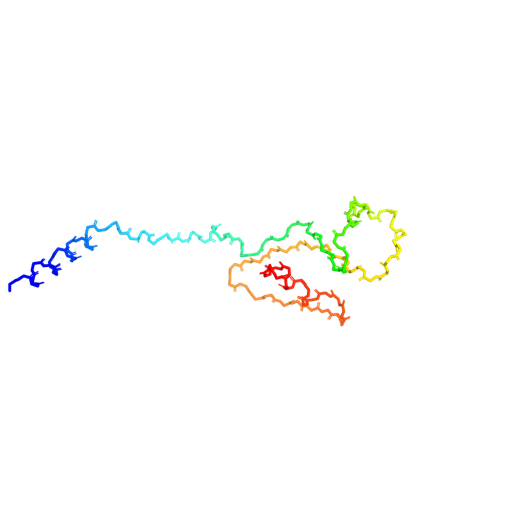ATOM 758 O O . LEU A 1 95 ? 5.939 1.452 -1.038 1.00 89.12 95 LEU A O 1
ATOM 762 N N . SER A 1 96 ? 7.784 1.052 -2.245 1.00 86.38 96 SER A N 1
ATOM 763 C CA . SER A 1 96 ? 8.524 2.209 -1.721 1.00 86.38 96 SER A CA 1
ATOM 764 C C . SER A 1 96 ? 7.857 3.538 -2.078 1.00 86.38 96 SER A C 1
ATOM 766 O O . SER A 1 96 ? 7.778 4.409 -1.219 1.00 86.38 96 SER A O 1
ATOM 768 N N . ALA A 1 97 ? 7.327 3.675 -3.297 1.00 84.75 97 ALA A N 1
ATOM 769 C CA . ALA A 1 97 ? 6.587 4.867 -3.708 1.00 84.75 97 ALA A CA 1
ATOM 770 C C . ALA A 1 97 ? 5.289 5.061 -2.913 1.00 84.75 97 ALA A C 1
ATOM 772 O O . ALA A 1 97 ? 5.022 6.172 -2.465 1.00 84.75 97 ALA A O 1
ATOM 773 N N . ILE A 1 98 ? 4.509 3.994 -2.706 1.00 86.31 98 ILE A N 1
ATOM 774 C CA . ILE A 1 98 ? 3.275 4.043 -1.903 1.00 86.31 98 ILE A CA 1
ATOM 775 C C . ILE A 1 98 ? 3.586 4.416 -0.444 1.00 86.31 98 ILE A C 1
ATOM 777 O O . ILE A 1 98 ? 2.837 5.164 0.174 1.00 86.31 98 ILE A O 1
ATOM 781 N N . LEU A 1 99 ? 4.702 3.921 0.101 1.00 87.31 99 LEU A N 1
ATOM 782 C CA . LEU A 1 99 ? 5.133 4.195 1.476 1.00 87.31 99 LEU A CA 1
ATOM 783 C C . LEU A 1 99 ? 5.887 5.529 1.645 1.00 87.31 99 LEU A C 1
ATOM 785 O O . LEU A 1 99 ? 6.144 5.926 2.779 1.00 87.31 99 LEU A O 1
ATOM 789 N N . GLY A 1 100 ? 6.244 6.215 0.554 1.00 78.50 100 GLY A N 1
ATOM 790 C CA . GLY A 1 100 ? 6.931 7.511 0.584 1.00 78.50 100 GLY A CA 1
ATOM 791 C C . GLY A 1 100 ? 8.422 7.467 0.952 1.00 78.50 100 GLY A C 1
ATOM 792 O O . GLY A 1 100 ? 8.910 8.411 1.572 1.00 78.50 100 GLY A O 1
ATOM 793 N N . ASN A 1 101 ? 9.136 6.392 0.597 1.00 53.38 101 ASN A N 1
ATOM 794 C CA . ASN A 1 101 ? 10.582 6.222 0.846 1.00 53.38 101 ASN A CA 1
ATOM 795 C C . ASN A 1 101 ? 11.461 6.654 -0.338 1.00 53.38 101 ASN A C 1
ATOM 797 O O . ASN A 1 101 ? 11.048 6.428 -1.499 1.00 53.38 101 ASN A O 1
#